Protein AF-A0A9X3DJN4-F1 (afdb_monomer_lite)

Sequence (149 aa):
MSNEKPLQRQLASQGWKQFLAAKTRMLAAYDLAKDMENNKLVKVRHGLVAEAEFRKWLSEFLPKRYAVTAGYIISPGISSKDHMVHYDVIVYDQLESPVLWVEGNPDSSNQGQSLAIPVEYVHAVFEVKSAFNRRSGKNAVNQLSKLKP

pLDDT: mean 83.52, std 14.84, range [42.25, 98.25]

Radius of gyration: 19.39 Å; chains: 1; bounding box: 44×50×64 Å

Structure (mmCIF, N/CA/C/O backbone):
data_AF-A0A9X3DJN4-F1
#
_entry.id   AF-A0A9X3DJN4-F1
#
loop_
_atom_site.group_PDB
_atom_site.id
_atom_site.type_symbol
_atom_site.label_atom_id
_atom_site.label_alt_id
_atom_site.label_comp_id
_atom_site.label_asym_id
_atom_site.label_entity_id
_atom_site.label_seq_id
_atom_site.pdbx_PDB_ins_code
_atom_site.Cartn_x
_atom_site.Cartn_y
_atom_site.Cartn_z
_atom_site.occupancy
_atom_site.B_iso_or_equiv
_atom_site.auth_seq_id
_atom_site.auth_comp_id
_atom_site.auth_asym_id
_atom_site.auth_atom_id
_atom_site.pdbx_PDB_model_num
ATOM 1 N N . MET A 1 1 ? -17.333 -34.066 -39.202 1.00 44.53 1 MET A N 1
ATOM 2 C CA . MET A 1 1 ? -16.061 -33.476 -38.734 1.00 44.53 1 MET A CA 1
ATOM 3 C C . MET A 1 1 ? -16.265 -31.973 -38.639 1.00 44.53 1 MET A C 1
ATOM 5 O O . MET A 1 1 ? -16.406 -31.324 -39.667 1.00 44.53 1 MET A O 1
ATOM 9 N N . SER A 1 2 ? -16.444 -31.456 -37.424 1.00 48.62 2 SER A N 1
ATOM 10 C CA . SER A 1 2 ? -16.661 -30.033 -37.150 1.00 48.62 2 SER A CA 1
ATOM 11 C C . SER A 1 2 ? -15.357 -29.263 -37.348 1.00 48.62 2 SER A C 1
ATOM 13 O O . SER A 1 2 ? -14.329 -29.585 -36.761 1.00 48.62 2 SER A O 1
ATOM 15 N N . ASN A 1 3 ? -15.406 -28.264 -38.224 1.00 56.88 3 ASN A N 1
ATOM 16 C CA . ASN A 1 3 ? -14.285 -27.402 -38.565 1.00 56.88 3 ASN A CA 1
ATOM 17 C C . ASN A 1 3 ? -14.225 -26.258 -37.538 1.00 56.88 3 ASN A C 1
ATOM 19 O O . ASN A 1 3 ? -14.777 -25.181 -37.769 1.00 56.88 3 ASN A O 1
ATOM 23 N N . GLU A 1 4 ? -13.647 -26.511 -36.361 1.00 57.94 4 GLU A N 1
ATOM 24 C CA . GLU A 1 4 ? -13.434 -25.456 -35.367 1.00 57.94 4 GLU A CA 1
ATOM 25 C C . GLU A 1 4 ? -12.314 -24.525 -35.837 1.00 57.94 4 GLU A C 1
ATOM 27 O O . GLU A 1 4 ? -11.144 -24.900 -35.921 1.00 57.94 4 GLU A O 1
ATOM 32 N N . LYS A 1 5 ? -12.683 -23.285 -36.175 1.00 59.91 5 LYS A N 1
ATOM 33 C CA . LYS A 1 5 ? -11.713 -22.223 -36.447 1.00 59.91 5 LYS A CA 1
ATOM 34 C C . LYS A 1 5 ? -10.922 -21.941 -35.162 1.00 59.91 5 LYS A C 1
ATOM 36 O O . LYS A 1 5 ? -11.546 -21.757 -34.116 1.00 59.91 5 LYS A O 1
ATOM 41 N N . PRO A 1 6 ? -9.582 -21.842 -35.217 1.00 61.34 6 PRO A N 1
ATOM 42 C CA . PRO A 1 6 ? -8.795 -21.481 -34.047 1.00 61.34 6 PRO A CA 1
ATOM 43 C C . PRO A 1 6 ? -9.238 -20.106 -33.538 1.00 61.34 6 PRO A C 1
ATOM 45 O O . PRO A 1 6 ? -9.383 -19.170 -34.329 1.00 61.34 6 PRO A O 1
ATOM 48 N N . LEU A 1 7 ? -9.459 -19.997 -32.223 1.00 60.09 7 LEU A N 1
ATOM 49 C CA . LEU A 1 7 ? -9.762 -18.748 -31.521 1.00 60.09 7 LEU A CA 1
ATOM 50 C C . LEU A 1 7 ? -8.812 -17.643 -32.003 1.00 60.09 7 LEU A C 1
ATOM 52 O O . LEU A 1 7 ? -7.614 -17.660 -31.709 1.00 60.09 7 LEU A O 1
ATOM 56 N N . GLN A 1 8 ? -9.344 -16.683 -32.765 1.00 60.75 8 GLN A N 1
ATOM 57 C CA . GLN A 1 8 ? -8.614 -15.477 -33.133 1.00 60.75 8 GLN A CA 1
ATOM 58 C C . GLN A 1 8 ? -8.234 -14.768 -31.835 1.00 60.75 8 GLN A C 1
ATOM 60 O O . GLN A 1 8 ? -9.104 -14.286 -31.112 1.00 60.75 8 GLN A O 1
ATOM 65 N N . ARG A 1 9 ? -6.932 -14.732 -31.519 1.00 61.47 9 ARG A N 1
ATOM 66 C CA . ARG A 1 9 ? -6.406 -13.946 -30.399 1.00 61.47 9 ARG A CA 1
ATOM 67 C C . ARG A 1 9 ? -6.815 -12.497 -30.633 1.00 61.47 9 ARG A C 1
ATOM 69 O O . ARG A 1 9 ? -6.228 -11.826 -31.480 1.00 61.47 9 ARG A O 1
ATOM 76 N N . GLN A 1 10 ? -7.839 -12.043 -29.916 1.00 65.38 10 GLN A N 1
ATOM 77 C CA . GLN A 1 10 ? -8.237 -10.645 -29.909 1.00 65.38 10 GLN A CA 1
ATOM 78 C C . GLN A 1 10 ? -6.999 -9.803 -29.602 1.00 65.38 10 GLN A C 1
ATOM 80 O O . GLN A 1 10 ? -6.321 -10.009 -28.592 1.00 65.38 10 GLN A O 1
ATOM 85 N N . LEU A 1 11 ? -6.673 -8.901 -30.529 1.00 63.28 11 LEU A N 1
ATOM 86 C CA . LEU A 1 11 ? -5.621 -7.912 -30.347 1.00 63.28 11 LEU A CA 1
ATOM 87 C C . LEU A 1 11 ? -5.899 -7.144 -29.056 1.00 63.28 11 LEU A C 1
ATOM 89 O O . LEU A 1 11 ? -7.050 -6.833 -28.749 1.00 63.28 11 LEU A O 1
ATOM 93 N N . ALA A 1 12 ? -4.832 -6.884 -28.302 1.00 68.50 12 ALA A N 1
ATOM 94 C CA . ALA A 1 12 ? -4.917 -6.210 -27.020 1.00 68.50 12 ALA A CA 1
ATOM 95 C C . ALA A 1 12 ? -5.781 -4.944 -27.118 1.00 68.50 12 ALA A C 1
ATOM 97 O O . ALA A 1 12 ? -5.651 -4.172 -28.072 1.00 68.50 12 ALA A O 1
ATOM 98 N N . SER A 1 13 ? -6.663 -4.759 -26.136 1.00 79.56 13 SER A N 1
ATOM 99 C CA . SER A 1 13 ? -7.621 -3.657 -26.091 1.00 79.56 13 SER A CA 1
ATOM 100 C C . SER A 1 13 ? -6.941 -2.292 -26.243 1.00 79.56 13 SER A C 1
ATOM 102 O O . SER A 1 13 ? -5.758 -2.112 -25.926 1.00 79.56 13 SER A O 1
ATOM 104 N N . GLN A 1 14 ? -7.701 -1.297 -26.704 1.00 85.38 14 GLN A N 1
ATOM 105 C CA . GLN A 1 14 ? -7.236 0.088 -26.744 1.00 85.38 14 GLN A CA 1
ATOM 106 C C . GLN A 1 14 ? -6.667 0.497 -25.372 1.00 85.38 14 GLN A C 1
ATOM 108 O O . GLN A 1 14 ? -7.248 0.188 -24.335 1.00 85.38 14 GLN A O 1
ATOM 113 N N . GLY A 1 15 ? -5.501 1.149 -25.362 1.00 83.88 15 GLY A N 1
ATOM 114 C CA . GLY A 1 15 ? -4.823 1.566 -24.128 1.00 83.88 15 GLY A CA 1
ATOM 115 C C . GLY A 1 15 ? -3.866 0.535 -23.514 1.00 83.88 15 GLY A C 1
ATOM 116 O O . GLY A 1 15 ? -3.088 0.891 -22.630 1.00 83.88 15 GLY A O 1
ATOM 117 N N . TRP A 1 16 ? -3.842 -0.719 -23.989 1.00 86.25 16 TRP A N 1
ATOM 118 C CA . TRP A 1 16 ? -2.995 -1.765 -23.395 1.00 86.25 16 TRP A CA 1
ATOM 119 C C . TRP A 1 16 ? -1.498 -1.435 -23.432 1.00 86.25 16 TRP A C 1
ATOM 121 O O . TRP A 1 16 ? -0.780 -1.646 -22.456 1.00 86.25 16 TRP A O 1
ATOM 131 N N . LYS A 1 17 ? -1.012 -0.853 -24.536 1.00 88.69 17 LYS A N 1
ATOM 132 C CA . LYS A 1 17 ? 0.395 -0.434 -24.656 1.00 88.69 17 LYS A CA 1
ATOM 133 C C . LYS A 1 17 ? 0.746 0.674 -23.660 1.00 88.69 17 LYS A C 1
ATOM 135 O O . LYS A 1 17 ? 1.829 0.649 -23.086 1.00 88.69 17 LYS A O 1
ATOM 140 N N . GLN A 1 18 ? -0.163 1.621 -23.437 1.00 89.56 18 GLN A N 1
ATOM 141 C CA . GLN A 1 18 ? 0.007 2.718 -22.484 1.00 89.56 18 GLN A CA 1
ATOM 142 C C . GLN A 1 18 ? 0.033 2.197 -21.044 1.00 89.56 18 GLN A C 1
ATOM 144 O O . GLN A 1 18 ? 0.891 2.610 -20.264 1.00 89.56 18 GLN A O 1
ATOM 149 N N . PHE A 1 19 ? -0.843 1.243 -20.718 1.00 86.75 19 PHE A N 1
ATOM 150 C CA . PHE A 1 19 ? -0.835 0.557 -19.427 1.00 86.75 19 PHE A CA 1
ATOM 151 C C . PHE A 1 19 ? 0.488 -0.188 -19.189 1.00 86.75 19 PHE A C 1
ATOM 153 O O . PHE A 1 19 ? 1.139 0.005 -18.160 1.00 86.75 19 PHE A O 1
ATOM 160 N N . LEU A 1 20 ? 0.947 -0.973 -20.173 1.00 88.44 20 LEU A N 1
ATOM 161 C CA . LEU A 1 20 ? 2.242 -1.654 -20.095 1.00 88.44 20 LEU A CA 1
ATOM 162 C C . LEU A 1 20 ? 3.404 -0.665 -19.944 1.00 88.44 20 LEU A C 1
ATOM 164 O O . LEU A 1 20 ? 4.300 -0.912 -19.143 1.00 88.44 20 LEU A O 1
ATOM 168 N N . ALA A 1 21 ? 3.372 0.471 -20.645 1.00 89.62 21 ALA A N 1
ATOM 169 C CA . ALA A 1 21 ? 4.398 1.502 -20.518 1.00 89.62 21 ALA A CA 1
ATOM 170 C C . ALA A 1 21 ? 4.454 2.100 -19.102 1.00 89.62 21 ALA A C 1
ATOM 172 O O . ALA A 1 21 ? 5.544 2.364 -18.600 1.00 89.62 21 ALA A O 1
ATOM 173 N N . ALA A 1 22 ? 3.311 2.283 -18.434 1.00 88.50 22 ALA A N 1
ATOM 174 C CA . ALA A 1 22 ? 3.284 2.746 -17.048 1.00 88.50 22 ALA A CA 1
ATOM 175 C C . ALA A 1 22 ? 3.899 1.724 -16.082 1.00 88.50 22 ALA A C 1
ATOM 177 O O . ALA A 1 22 ? 4.726 2.092 -15.250 1.00 88.50 22 ALA A O 1
ATOM 178 N N . LYS A 1 23 ? 3.584 0.432 -16.254 1.00 88.50 23 LYS A N 1
ATOM 179 C CA . LYS A 1 23 ? 4.254 -0.650 -15.516 1.00 88.50 23 LYS A CA 1
ATOM 180 C C . LYS A 1 23 ? 5.769 -0.632 -15.752 1.00 88.50 23 LYS A C 1
ATOM 182 O O . LYS A 1 23 ? 6.539 -0.731 -14.801 1.00 88.50 23 LYS A O 1
ATOM 187 N N . THR A 1 24 ? 6.207 -0.508 -17.005 1.00 91.50 24 THR A N 1
ATOM 188 C CA . THR A 1 24 ? 7.636 -0.452 -17.348 1.00 91.50 24 THR A CA 1
ATOM 189 C C . THR A 1 24 ? 8.329 0.739 -16.688 1.00 91.50 24 THR A C 1
ATOM 191 O O . THR A 1 24 ? 9.440 0.577 -16.197 1.00 91.50 24 THR A O 1
ATOM 194 N N . ARG A 1 25 ? 7.680 1.910 -16.614 1.00 89.88 25 ARG A N 1
ATOM 195 C CA . ARG A 1 25 ? 8.229 3.084 -15.915 1.00 89.88 25 ARG A CA 1
ATOM 196 C C . ARG A 1 25 ? 8.440 2.833 -14.423 1.00 89.88 25 ARG A C 1
ATOM 198 O O . ARG A 1 25 ? 9.507 3.164 -13.924 1.00 89.88 25 ARG A O 1
ATOM 205 N N . MET A 1 26 ? 7.471 2.223 -13.739 1.00 88.88 26 MET A N 1
ATOM 206 C CA . MET A 1 26 ? 7.605 1.858 -12.322 1.00 88.88 26 MET A CA 1
ATOM 207 C C . MET A 1 26 ? 8.790 0.904 -12.097 1.00 88.88 26 MET A C 1
ATOM 209 O O . MET A 1 26 ? 9.599 1.123 -11.200 1.00 88.88 26 MET A O 1
ATOM 213 N N . LEU A 1 27 ? 8.932 -0.130 -12.938 1.00 87.19 27 LEU A N 1
ATOM 214 C CA . LEU A 1 27 ? 10.056 -1.071 -12.842 1.00 87.19 27 LEU A CA 1
ATOM 215 C C . LEU A 1 27 ? 11.404 -0.382 -13.096 1.00 87.19 27 LEU A C 1
ATOM 217 O O . LEU A 1 27 ? 12.345 -0.591 -12.340 1.00 87.19 27 LEU A O 1
ATOM 221 N N . ALA A 1 28 ? 11.477 0.494 -14.100 1.00 87.25 28 ALA A N 1
ATOM 222 C CA . ALA A 1 28 ? 12.689 1.255 -14.390 1.00 87.25 28 ALA A CA 1
ATOM 223 C C . ALA A 1 28 ? 13.067 2.220 -13.251 1.00 87.25 28 ALA A C 1
ATOM 225 O O . ALA A 1 28 ? 14.249 2.378 -12.957 1.00 87.25 28 ALA A O 1
ATOM 226 N N . ALA A 1 29 ? 12.085 2.848 -12.592 1.00 83.25 29 ALA A N 1
ATOM 227 C CA . ALA A 1 29 ? 12.324 3.703 -11.429 1.00 83.25 29 ALA A CA 1
ATOM 228 C C . ALA A 1 29 ? 12.903 2.905 -10.251 1.00 83.25 29 ALA A C 1
ATOM 230 O O . ALA A 1 29 ? 13.855 3.351 -9.609 1.00 83.25 29 ALA A O 1
ATOM 231 N N . TYR A 1 30 ? 12.380 1.698 -10.017 1.00 81.88 30 TYR A N 1
ATOM 232 C CA . TYR A 1 30 ? 12.926 0.776 -9.025 1.00 81.88 30 TYR A CA 1
ATOM 233 C C . TYR A 1 30 ? 14.367 0.352 -9.349 1.00 81.88 30 TYR A C 1
ATOM 235 O O . TYR A 1 30 ? 15.237 0.429 -8.479 1.00 81.88 30 TYR A O 1
ATOM 243 N N . ASP A 1 31 ? 14.636 -0.058 -10.591 1.00 83.12 31 ASP A N 1
ATOM 244 C CA . ASP A 1 31 ? 15.973 -0.488 -11.015 1.00 83.12 31 ASP A CA 1
ATOM 245 C C . ASP A 1 31 ? 16.994 0.655 -10.892 1.00 83.12 31 ASP A C 1
ATOM 247 O O . ASP A 1 31 ? 18.072 0.473 -10.326 1.00 83.12 31 ASP A O 1
ATOM 251 N N . LEU A 1 32 ? 16.622 1.867 -11.314 1.00 81.50 32 LEU A N 1
ATOM 252 C CA . LEU A 1 32 ? 17.461 3.058 -11.177 1.00 81.50 32 LEU A CA 1
ATOM 253 C C . LEU A 1 32 ? 17.758 3.389 -9.708 1.00 81.50 32 LEU A C 1
ATOM 255 O O . LEU A 1 32 ? 18.898 3.702 -9.362 1.00 81.50 32 LEU A O 1
ATOM 259 N N . ALA A 1 33 ? 16.760 3.297 -8.827 1.00 74.44 33 ALA A N 1
ATOM 260 C CA . ALA A 1 33 ? 16.962 3.516 -7.399 1.00 74.44 33 ALA A CA 1
ATOM 261 C C . ALA A 1 33 ? 17.913 2.481 -6.785 1.00 74.44 33 ALA A C 1
ATOM 263 O O . ALA A 1 33 ? 18.803 2.834 -6.009 1.00 74.44 33 ALA A O 1
ATOM 264 N N . LYS A 1 34 ? 17.764 1.212 -7.174 1.00 74.25 34 LYS A N 1
ATOM 265 C CA . LYS A 1 34 ? 18.647 0.122 -6.756 1.00 74.25 34 LYS A CA 1
ATOM 266 C C . LYS A 1 34 ? 20.092 0.362 -7.202 1.00 74.25 34 LYS A C 1
ATOM 268 O O . LYS A 1 34 ? 21.010 0.199 -6.400 1.00 74.25 34 LYS A O 1
ATOM 273 N N . ASP A 1 35 ? 20.304 0.802 -8.438 1.00 76.69 35 ASP A N 1
ATOM 274 C CA . ASP A 1 35 ? 21.642 1.107 -8.952 1.00 76.69 35 ASP A CA 1
ATOM 275 C C . ASP A 1 35 ? 22.280 2.306 -8.239 1.00 76.69 35 ASP A C 1
ATOM 277 O O . ASP A 1 35 ? 23.454 2.258 -7.864 1.00 76.69 35 ASP A O 1
ATOM 281 N N . MET A 1 36 ? 21.502 3.357 -7.961 1.00 68.75 36 MET A N 1
ATOM 282 C CA . MET A 1 36 ? 21.968 4.517 -7.193 1.00 68.75 36 MET A CA 1
ATOM 283 C C . MET A 1 36 ? 22.319 4.181 -5.734 1.00 68.75 36 MET A C 1
ATOM 285 O O . MET A 1 36 ? 23.148 4.859 -5.122 1.00 68.75 36 MET A O 1
ATOM 289 N N . GLU A 1 37 ? 21.699 3.154 -5.155 1.00 64.00 37 GLU A N 1
ATOM 290 C CA . GLU A 1 37 ? 21.959 2.715 -3.783 1.00 64.00 37 GLU A CA 1
ATOM 291 C C . GLU A 1 37 ? 23.103 1.716 -3.642 1.00 64.00 37 GLU A C 1
ATOM 293 O O . GLU A 1 37 ? 23.745 1.695 -2.590 1.00 64.00 37 GLU A O 1
ATOM 298 N N . ASN A 1 38 ? 23.429 0.950 -4.686 1.00 60.81 38 ASN A N 1
ATOM 299 C CA . ASN A 1 38 ? 24.608 0.078 -4.688 1.00 60.81 38 ASN A CA 1
ATOM 300 C C . ASN A 1 38 ? 25.918 0.849 -4.419 1.00 60.81 38 ASN A C 1
ATOM 302 O O . ASN A 1 38 ? 26.879 0.261 -3.926 1.00 60.81 38 ASN A O 1
ATOM 306 N N . ASN A 1 39 ? 25.926 2.165 -4.659 1.00 56.38 39 ASN A N 1
ATOM 307 C CA . ASN A 1 39 ? 27.036 3.075 -4.365 1.00 56.38 39 ASN A CA 1
ATOM 308 C C . ASN A 1 39 ? 26.998 3.704 -2.952 1.00 56.38 39 ASN A C 1
ATOM 310 O O . ASN A 1 39 ? 27.817 4.574 -2.654 1.00 56.38 39 ASN A O 1
ATOM 314 N N . LYS A 1 40 ? 26.070 3.310 -2.065 1.00 52.16 40 LYS A N 1
ATOM 315 C CA . LYS A 1 40 ? 25.937 3.850 -0.696 1.00 52.16 40 LYS A CA 1
ATOM 316 C C . LYS A 1 40 ? 26.249 2.789 0.369 1.00 52.16 40 LYS A C 1
ATOM 318 O O . LYS A 1 40 ? 25.845 1.637 0.261 1.00 52.16 40 LYS A O 1
ATOM 323 N N . LEU A 1 41 ? 26.928 3.203 1.446 1.00 42.25 41 LEU A N 1
ATOM 324 C CA . LEU A 1 41 ? 27.392 2.333 2.546 1.00 42.25 41 LEU A CA 1
ATOM 325 C C . LEU A 1 41 ? 26.259 1.640 3.335 1.00 42.25 41 LEU A C 1
ATOM 327 O O . LEU A 1 41 ? 26.494 0.606 3.955 1.00 42.25 41 LEU A O 1
ATOM 331 N N . VAL A 1 42 ? 25.031 2.174 3.311 1.00 49.19 42 VAL A N 1
ATOM 332 C CA . VAL A 1 42 ? 23.879 1.651 4.067 1.00 49.19 42 VAL A CA 1
ATOM 333 C C . VAL A 1 42 ? 22.737 1.303 3.109 1.00 49.19 42 VAL A C 1
ATOM 335 O O . VAL A 1 42 ? 22.107 2.184 2.530 1.00 49.19 42 VAL A O 1
ATOM 338 N N . LYS A 1 43 ? 22.443 0.004 2.968 1.00 51.66 43 LYS A N 1
ATOM 339 C CA . LYS A 1 43 ? 21.487 -0.564 1.991 1.00 51.66 43 LYS A CA 1
ATOM 340 C C . LYS A 1 43 ? 20.011 -0.544 2.433 1.00 51.66 43 LYS A C 1
ATOM 342 O O . LYS A 1 43 ? 19.193 -1.235 1.835 1.00 51.66 43 LYS A O 1
ATOM 347 N N . VAL A 1 44 ? 19.656 0.208 3.475 1.00 50.44 44 VAL A N 1
ATOM 348 C CA . VAL A 1 44 ? 18.312 0.188 4.099 1.00 50.44 44 VAL A CA 1
ATOM 349 C C . VAL A 1 44 ? 17.221 0.784 3.191 1.00 50.44 44 VAL A C 1
ATOM 351 O O . VAL A 1 44 ? 16.049 0.458 3.342 1.00 50.44 44 VAL A O 1
ATOM 354 N N . ARG A 1 45 ? 17.583 1.617 2.210 1.00 55.22 45 ARG A N 1
ATOM 355 C CA . ARG A 1 45 ? 16.621 2.373 1.394 1.00 55.22 45 ARG A CA 1
ATOM 356 C C . ARG A 1 45 ? 15.957 1.572 0.251 1.00 55.22 45 ARG A C 1
ATOM 358 O O . ARG A 1 45 ? 14.859 1.943 -0.153 1.00 55.22 45 ARG A O 1
ATOM 365 N N . HIS A 1 46 ? 16.513 0.431 -0.173 1.00 55.31 46 HIS A N 1
ATOM 366 C CA . HIS A 1 46 ? 15.982 -0.362 -1.296 1.00 55.31 46 HIS A CA 1
ATOM 367 C C . HIS A 1 46 ? 14.519 -0.806 -1.123 1.00 55.31 46 HIS A C 1
ATOM 369 O O . HIS A 1 46 ? 13.782 -0.860 -2.107 1.00 55.31 46 HIS A O 1
ATOM 375 N N . GLY A 1 47 ? 14.110 -1.165 0.102 1.00 63.75 47 GLY A N 1
ATOM 376 C CA . GLY A 1 47 ? 12.716 -1.522 0.410 1.00 63.75 47 GLY A CA 1
ATOM 377 C C . GLY A 1 47 ? 11.806 -0.302 0.308 1.00 63.75 47 GLY A C 1
ATOM 378 O O . GLY A 1 47 ? 10.889 -0.281 -0.508 1.00 63.75 47 GLY A O 1
ATOM 379 N N . LEU A 1 48 ? 12.186 0.771 1.007 1.00 73.31 48 LEU A N 1
ATOM 380 C CA . LEU A 1 48 ? 11.447 2.033 1.064 1.00 73.31 48 LEU A CA 1
ATOM 381 C C . LEU A 1 48 ? 11.174 2.636 -0.320 1.00 73.31 48 LEU A C 1
ATOM 383 O O . LEU A 1 48 ? 10.091 3.171 -0.557 1.00 73.31 48 LEU A O 1
ATOM 387 N N . VAL A 1 49 ? 12.135 2.552 -1.249 1.00 77.50 49 VAL A N 1
ATOM 388 C CA . VAL A 1 49 ? 11.935 3.073 -2.609 1.00 77.50 49 VAL A CA 1
ATOM 389 C C . VAL A 1 49 ? 11.002 2.181 -3.428 1.00 77.50 49 VAL A C 1
ATOM 391 O O . VAL A 1 49 ? 10.120 2.702 -4.107 1.00 77.50 49 VAL A O 1
ATOM 394 N N . ALA A 1 50 ? 11.136 0.853 -3.342 1.00 81.69 50 ALA A N 1
ATOM 395 C CA . ALA A 1 50 ? 10.224 -0.072 -4.021 1.00 81.69 50 ALA A CA 1
ATOM 396 C C . ALA A 1 50 ? 8.774 0.133 -3.565 1.00 81.69 50 ALA A C 1
ATOM 398 O O . ALA A 1 50 ? 7.855 0.190 -4.381 1.00 81.69 50 ALA A O 1
ATOM 399 N N . GLU A 1 51 ? 8.590 0.274 -2.255 1.00 87.25 51 GLU A N 1
ATOM 400 C CA . GLU A 1 51 ? 7.304 0.532 -1.617 1.00 87.25 51 GLU A CA 1
ATOM 401 C C . GLU A 1 51 ? 6.723 1.876 -2.071 1.00 87.25 51 GLU A C 1
ATOM 403 O O . GLU A 1 51 ? 5.548 1.953 -2.424 1.00 87.25 51 GLU A O 1
ATOM 408 N N . ALA A 1 52 ? 7.529 2.943 -2.104 1.00 87.56 52 ALA A N 1
ATOM 409 C CA . ALA A 1 52 ? 7.087 4.265 -2.549 1.00 87.56 52 ALA A CA 1
ATOM 410 C C . ALA A 1 52 ? 6.703 4.298 -4.040 1.00 87.56 52 ALA A C 1
ATOM 412 O O . ALA A 1 52 ? 5.645 4.823 -4.384 1.00 87.56 52 ALA A O 1
ATOM 413 N N . GLU A 1 53 ? 7.512 3.709 -4.926 1.00 87.94 53 GLU A N 1
ATOM 414 C CA . GLU A 1 53 ? 7.200 3.656 -6.362 1.00 87.94 53 GLU A CA 1
ATOM 415 C C . GLU A 1 53 ? 5.955 2.806 -6.639 1.00 87.94 53 GLU A C 1
ATOM 417 O O . GLU A 1 53 ? 5.125 3.171 -7.474 1.00 87.94 53 GLU A O 1
ATOM 422 N N . PHE A 1 54 ? 5.766 1.708 -5.900 1.00 90.62 54 PHE A N 1
ATOM 423 C CA . PHE A 1 54 ? 4.567 0.885 -6.024 1.00 90.62 54 PHE A CA 1
ATOM 424 C C . PHE A 1 54 ? 3.307 1.611 -5.528 1.00 90.62 54 PHE A C 1
ATOM 426 O O . PHE A 1 54 ? 2.277 1.578 -6.206 1.00 90.62 54 PHE A O 1
ATOM 433 N N . ARG A 1 55 ? 3.383 2.337 -4.402 1.00 92.69 55 ARG A N 1
ATOM 434 C CA . ARG A 1 55 ? 2.274 3.175 -3.907 1.00 92.69 55 ARG A CA 1
ATOM 435 C C . ARG A 1 55 ? 1.913 4.294 -4.875 1.00 92.69 55 ARG A C 1
ATOM 437 O O . ARG A 1 55 ? 0.729 4.514 -5.146 1.00 92.69 55 ARG A O 1
ATOM 444 N N . LYS A 1 56 ? 2.922 4.961 -5.440 1.00 91.44 56 LYS A N 1
ATOM 445 C CA . LYS A 1 56 ? 2.736 5.989 -6.467 1.00 91.44 56 LYS A CA 1
ATOM 446 C C . LYS A 1 56 ? 2.047 5.411 -7.698 1.00 91.44 56 LYS A C 1
ATOM 448 O O . LYS A 1 56 ? 1.041 5.962 -8.132 1.00 91.44 56 LYS A O 1
ATOM 453 N N . TRP A 1 57 ? 2.540 4.283 -8.213 1.00 92.00 57 TRP A N 1
ATOM 454 C CA . TRP A 1 57 ? 1.932 3.611 -9.357 1.00 92.00 57 TRP A CA 1
ATOM 455 C C . TRP A 1 57 ? 0.467 3.261 -9.078 1.00 92.00 57 TRP A C 1
ATOM 457 O O . TRP A 1 57 ? -0.394 3.630 -9.866 1.00 92.00 57 TRP A O 1
ATOM 467 N N . LEU A 1 58 ? 0.140 2.653 -7.931 1.00 93.25 58 LEU A N 1
ATOM 468 C CA . LEU A 1 58 ? -1.257 2.371 -7.570 1.00 93.25 58 LEU A CA 1
ATOM 469 C C . LEU A 1 58 ? -2.124 3.641 -7.519 1.00 93.25 58 LEU A C 1
ATOM 471 O O . LEU A 1 58 ? -3.227 3.649 -8.063 1.00 93.25 58 LEU A O 1
ATOM 475 N N . SER A 1 59 ? -1.615 4.723 -6.926 1.00 93.00 59 SER A N 1
ATOM 476 C CA . SER A 1 59 ? -2.334 6.002 -6.811 1.00 93.00 59 SER A CA 1
ATOM 477 C C . SER A 1 59 ? -2.664 6.643 -8.166 1.00 93.00 59 SER A C 1
ATOM 479 O O . SER A 1 59 ? -3.637 7.382 -8.269 1.00 93.00 59 SER A O 1
ATOM 481 N N . GLU A 1 60 ? -1.877 6.374 -9.212 1.00 92.12 60 GLU A N 1
ATOM 482 C CA . GLU A 1 60 ? -2.126 6.889 -10.568 1.00 92.12 60 GLU A CA 1
ATOM 483 C C . GLU A 1 60 ? -3.289 6.171 -11.278 1.00 92.12 60 GLU A C 1
ATOM 485 O O . GLU A 1 60 ? -3.877 6.729 -12.206 1.00 92.12 60 GLU A O 1
ATOM 490 N N . PHE A 1 61 ? -3.629 4.945 -10.858 1.00 90.94 61 PHE A N 1
ATOM 491 C CA . PHE A 1 61 ? -4.638 4.105 -11.519 1.00 90.94 61 PHE A CA 1
ATOM 492 C C . PHE A 1 61 ? -5.917 3.901 -10.709 1.00 90.94 61 PHE A C 1
ATOM 494 O O . PHE A 1 61 ? -6.962 3.607 -11.296 1.00 90.94 61 PHE A O 1
ATOM 501 N N . LEU A 1 62 ? -5.858 4.017 -9.382 1.00 95.12 62 LEU A N 1
ATOM 502 C CA . LEU A 1 62 ? -7.036 3.824 -8.547 1.00 95.12 62 LEU A CA 1
ATOM 503 C C . LEU A 1 62 ? -8.016 5.006 -8.674 1.00 95.12 62 LEU A C 1
ATOM 505 O O . LEU A 1 62 ? -7.600 6.159 -8.810 1.00 95.12 62 LEU A O 1
ATOM 509 N N . PRO A 1 63 ? -9.337 4.749 -8.616 1.00 97.25 63 PRO A N 1
ATOM 510 C CA . PRO A 1 63 ? -10.331 5.809 -8.493 1.00 97.25 63 PRO A CA 1
ATOM 511 C C . PRO A 1 63 ? -10.015 6.748 -7.325 1.00 97.25 63 PRO A C 1
ATOM 513 O O . PRO A 1 63 ? -9.633 6.280 -6.260 1.00 97.25 63 PRO A O 1
ATOM 516 N N . LYS A 1 64 ? -10.281 8.051 -7.481 1.00 95.38 64 LYS A N 1
ATOM 517 C CA . LYS A 1 64 ? -9.958 9.091 -6.478 1.00 95.38 64 LYS A CA 1
ATOM 518 C C . LYS A 1 64 ? -10.570 8.885 -5.088 1.00 95.38 64 LYS A C 1
ATOM 520 O O . LYS A 1 64 ? -10.131 9.529 -4.147 1.00 95.38 64 LYS A O 1
ATOM 525 N N . ARG A 1 65 ? -11.591 8.030 -4.958 1.00 97.62 65 ARG A N 1
ATOM 526 C CA . ARG A 1 65 ? -12.130 7.644 -3.645 1.00 97.62 65 ARG A CA 1
ATOM 527 C C . ARG A 1 65 ? -11.150 6.801 -2.828 1.00 97.62 65 ARG A C 1
ATOM 529 O O . ARG A 1 65 ? -11.314 6.697 -1.625 1.00 97.62 65 ARG A O 1
ATOM 536 N N . TYR A 1 66 ? -10.170 6.178 -3.478 1.00 98.19 66 TYR A N 1
ATOM 537 C CA . TYR A 1 66 ? -9.165 5.355 -2.831 1.00 98.19 66 TYR A CA 1
ATOM 538 C C . TYR A 1 66 ? -7.844 6.106 -2.765 1.00 98.19 66 TYR A C 1
ATOM 540 O O . TYR A 1 66 ? -7.319 6.543 -3.790 1.00 98.19 66 TYR A O 1
ATOM 548 N N . ALA A 1 67 ? -7.287 6.198 -1.565 1.00 96.38 67 ALA A N 1
ATOM 549 C CA . ALA A 1 67 ? -5.920 6.645 -1.357 1.00 96.38 67 ALA A CA 1
ATOM 550 C C . ALA A 1 67 ? -5.012 5.456 -1.054 1.00 96.38 67 ALA A C 1
ATOM 552 O O . ALA A 1 67 ? -5.459 4.407 -0.584 1.00 96.38 67 ALA A O 1
ATOM 553 N N . VAL A 1 68 ? -3.723 5.641 -1.332 1.00 96.50 68 VAL A N 1
ATOM 554 C CA . VAL A 1 68 ? -2.679 4.651 -1.079 1.00 96.50 68 VAL A CA 1
ATOM 555 C C . VAL A 1 68 ? -1.624 5.275 -0.183 1.00 96.50 68 VAL A C 1
ATOM 557 O O . VAL A 1 68 ? -1.098 6.344 -0.487 1.00 96.50 68 VAL A O 1
ATOM 560 N N . THR A 1 69 ? -1.303 4.605 0.915 1.00 94.94 69 THR A N 1
ATOM 561 C CA . THR A 1 69 ? -0.306 5.073 1.880 1.00 94.94 69 THR A CA 1
ATOM 562 C C . THR A 1 69 ? 0.481 3.906 2.469 1.00 94.94 69 THR A C 1
ATOM 564 O O . THR A 1 69 ? 0.133 2.757 2.234 1.00 94.94 69 THR A O 1
ATOM 567 N N . ALA A 1 70 ? 1.555 4.185 3.203 1.00 94.38 70 ALA A N 1
ATOM 568 C CA . ALA A 1 70 ? 2.126 3.222 4.146 1.00 94.38 70 ALA A CA 1
ATOM 569 C C . ALA A 1 70 ? 1.667 3.592 5.560 1.00 94.38 70 ALA A C 1
ATOM 571 O O . ALA A 1 70 ? 1.141 4.685 5.777 1.00 94.38 70 ALA A O 1
ATOM 572 N N . GLY A 1 71 ? 1.900 2.720 6.534 1.00 94.31 71 GLY A N 1
ATOM 573 C CA . GLY A 1 71 ? 1.706 3.059 7.940 1.00 94.31 71 GLY A CA 1
ATOM 574 C C . GLY A 1 71 ? 0.938 2.002 8.698 1.00 94.31 71 GLY A C 1
ATOM 575 O O . GLY A 1 71 ? 1.250 0.822 8.602 1.00 94.31 71 GLY A O 1
ATOM 576 N N . TYR A 1 72 ? -0.031 2.423 9.495 1.00 95.00 72 TYR A N 1
ATOM 577 C CA . TYR A 1 72 ? -0.624 1.595 10.534 1.00 95.00 72 TYR A CA 1
ATOM 578 C C . TYR A 1 72 ? -2.121 1.432 10.320 1.00 95.00 72 TYR A C 1
ATOM 580 O O . TYR A 1 72 ? -2.811 2.360 9.899 1.00 95.00 72 TYR A O 1
ATOM 588 N N . ILE A 1 73 ? -2.621 0.251 10.667 1.00 95.69 73 ILE A N 1
ATOM 589 C CA . ILE A 1 73 ? -4.053 -0.043 10.672 1.00 95.69 73 ILE A CA 1
ATOM 590 C C . ILE A 1 73 ? -4.495 -0.188 12.117 1.00 95.69 73 ILE A C 1
ATOM 592 O O . ILE A 1 73 ? -3.910 -0.975 12.866 1.00 95.69 73 ILE A O 1
ATOM 596 N N . ILE A 1 74 ? -5.493 0.600 12.506 1.00 94.81 74 ILE A N 1
ATOM 597 C CA . ILE A 1 74 ? -5.972 0.679 13.882 1.00 94.81 74 ILE A CA 1
ATOM 598 C C . ILE A 1 74 ? -7.303 -0.042 13.978 1.00 94.81 74 ILE A C 1
ATOM 600 O O . ILE A 1 74 ? -8.293 0.401 13.400 1.00 94.81 74 ILE A O 1
ATOM 604 N N . SER A 1 75 ? -7.308 -1.140 1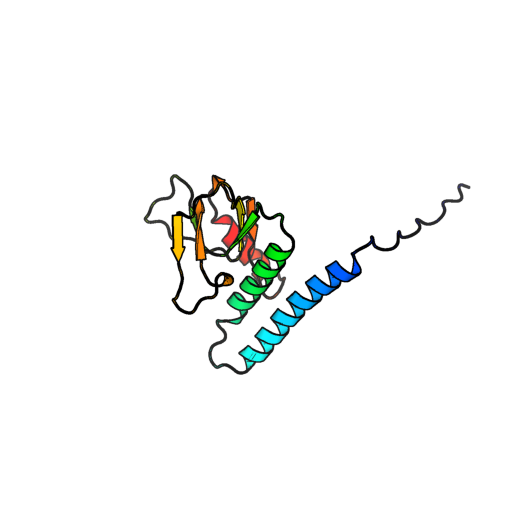4.725 1.00 92.44 75 SER A N 1
ATOM 605 C CA . SER A 1 75 ? -8.512 -1.926 14.966 1.00 92.44 75 SER A CA 1
ATOM 606 C C . SER A 1 75 ? -8.996 -1.751 16.402 1.00 92.44 75 SER A C 1
ATOM 608 O O . SER A 1 75 ? -8.175 -1.696 17.332 1.00 92.44 75 SER A O 1
ATOM 610 N N . PRO A 1 76 ? -10.317 -1.695 16.623 1.00 87.19 76 PRO A N 1
ATOM 611 C CA . PRO A 1 76 ? -10.870 -1.658 17.966 1.00 87.19 76 PRO A CA 1
ATOM 612 C C . PRO A 1 76 ? -10.523 -2.937 18.745 1.00 87.19 76 PRO A C 1
ATOM 614 O O . PRO A 1 76 ? -10.391 -4.024 18.187 1.00 87.19 76 PRO A O 1
ATOM 617 N N . GLY A 1 77 ? -10.375 -2.818 20.066 1.00 84.12 77 GLY A N 1
ATOM 618 C CA . GLY A 1 77 ? -10.149 -3.968 20.953 1.00 84.12 77 GLY A CA 1
ATOM 619 C C . GLY A 1 77 ? -8.712 -4.505 21.001 1.00 84.12 77 GLY A C 1
ATOM 620 O O . GLY A 1 77 ? -8.446 -5.433 21.765 1.00 84.12 77 GLY A O 1
ATOM 621 N N . ILE A 1 78 ? -7.772 -3.916 20.255 1.00 85.44 78 ILE A N 1
ATOM 622 C CA . ILE A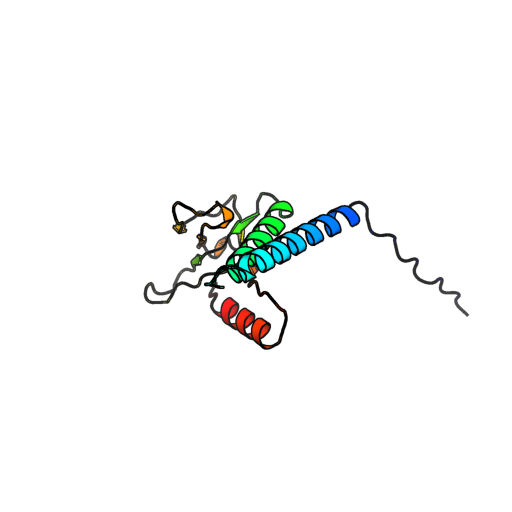 1 78 ? -6.336 -4.192 20.406 1.00 85.44 78 ILE A CA 1
ATOM 623 C C . ILE A 1 78 ? -5.785 -3.386 21.590 1.00 85.44 78 ILE A C 1
ATOM 625 O O . ILE A 1 78 ? -6.061 -2.196 21.744 1.00 85.44 78 ILE A O 1
ATOM 629 N N . SER A 1 79 ? -5.008 -4.045 22.450 1.00 83.38 79 SER A N 1
ATOM 630 C CA . SER A 1 79 ? -4.393 -3.409 23.616 1.00 83.38 79 SER A CA 1
ATOM 631 C C . SER A 1 79 ? -3.352 -2.377 23.187 1.00 83.38 79 SER A C 1
ATOM 633 O O . SER A 1 79 ? -2.544 -2.645 22.304 1.00 83.38 79 SER A O 1
ATOM 635 N N . SER A 1 80 ? -3.260 -1.248 23.893 1.00 80.12 80 SER A N 1
ATOM 636 C CA . SER A 1 80 ? -2.176 -0.270 23.695 1.00 80.12 80 SER A CA 1
ATOM 637 C C . SER A 1 80 ? -0.779 -0.815 24.028 1.00 80.12 80 SER A C 1
ATOM 639 O O . SER A 1 80 ? 0.222 -0.168 23.736 1.00 80.12 80 SER A O 1
ATOM 641 N N . LYS A 1 81 ? -0.701 -1.998 24.653 1.00 80.62 81 LYS A N 1
ATOM 642 C CA . LYS A 1 81 ? 0.553 -2.722 24.915 1.00 80.62 81 LYS A CA 1
ATOM 643 C C . LYS A 1 81 ? 1.002 -3.584 23.733 1.00 80.62 81 LYS A C 1
ATOM 645 O O . LYS A 1 81 ? 2.140 -4.054 23.740 1.00 80.62 81 LYS A O 1
ATOM 650 N N . ASP A 1 82 ? 0.122 -3.832 22.764 1.00 83.12 82 ASP A N 1
ATOM 651 C CA . ASP A 1 82 ? 0.478 -4.583 21.567 1.00 83.12 82 ASP A CA 1
ATOM 652 C C . ASP A 1 82 ? 1.303 -3.700 20.627 1.00 83.12 82 ASP A C 1
ATOM 654 O O . ASP A 1 82 ? 1.101 -2.490 20.521 1.00 83.12 82 ASP A O 1
ATOM 658 N N . HIS A 1 83 ? 2.264 -4.316 19.938 1.00 83.81 83 HIS A N 1
ATOM 659 C CA . HIS A 1 83 ? 3.122 -3.585 19.016 1.00 83.81 83 HIS A CA 1
ATOM 660 C C . HIS A 1 83 ? 2.344 -3.196 17.765 1.00 83.81 83 HIS A C 1
ATOM 662 O O . HIS A 1 83 ? 1.698 -4.032 17.128 1.00 83.81 83 HIS A O 1
ATOM 668 N N . MET A 1 84 ? 2.484 -1.932 17.385 1.00 87.44 84 MET A N 1
ATOM 669 C CA . MET A 1 84 ? 1.971 -1.426 16.126 1.00 87.44 84 MET A CA 1
ATOM 670 C C . MET A 1 84 ? 2.661 -2.106 14.947 1.00 87.44 84 MET A C 1
ATOM 672 O O . MET A 1 84 ? 3.881 -2.281 14.928 1.00 87.44 84 MET A O 1
ATOM 676 N N . VAL A 1 85 ? 1.863 -2.489 13.956 1.00 90.81 85 VAL A N 1
ATOM 677 C CA . VAL A 1 85 ? 2.349 -3.137 12.740 1.00 90.81 85 VAL A CA 1
ATOM 678 C C . VAL A 1 85 ? 2.363 -2.108 11.628 1.00 90.81 85 VAL A C 1
ATOM 680 O O . VAL A 1 85 ? 1.318 -1.558 11.285 1.00 90.81 85 VAL A O 1
ATOM 683 N N . HIS A 1 86 ? 3.552 -1.853 11.090 1.00 93.06 86 HIS A N 1
ATOM 684 C CA . HIS A 1 86 ? 3.716 -1.048 9.889 1.00 93.06 86 HIS A CA 1
ATOM 685 C C . HIS A 1 86 ? 3.455 -1.908 8.646 1.00 93.06 86 HIS A C 1
ATOM 687 O O . HIS A 1 86 ? 3.894 -3.063 8.577 1.00 93.06 86 HIS A O 1
ATOM 693 N N . TYR A 1 87 ? 2.708 -1.347 7.705 1.00 94.19 87 TYR A N 1
ATOM 694 C CA . TYR A 1 87 ? 2.356 -1.939 6.426 1.00 94.19 87 TYR A CA 1
ATOM 695 C C . TYR A 1 87 ? 2.902 -1.082 5.288 1.00 94.19 87 TYR A C 1
ATOM 697 O O . TYR A 1 87 ? 2.698 0.136 5.254 1.00 94.19 87 TYR A O 1
ATOM 705 N N . ASP A 1 88 ? 3.524 -1.758 4.326 1.00 93.31 88 ASP A N 1
ATOM 706 C CA . ASP A 1 88 ? 4.138 -1.159 3.142 1.00 93.31 88 ASP A CA 1
ATOM 707 C C . ASP A 1 88 ? 3.115 -0.389 2.289 1.00 93.31 88 ASP A C 1
ATOM 709 O O . ASP A 1 88 ? 3.414 0.673 1.740 1.00 93.31 88 ASP A O 1
ATOM 713 N N . VAL A 1 89 ? 1.902 -0.941 2.153 1.00 95.44 89 VAL A N 1
ATOM 714 C CA . VAL A 1 89 ? 0.823 -0.395 1.325 1.00 95.44 89 VAL A CA 1
ATOM 715 C C . VAL A 1 89 ? -0.529 -0.657 1.975 1.00 95.44 89 VAL A C 1
ATOM 717 O O . VAL A 1 89 ? -0.921 -1.805 2.181 1.00 95.44 89 VAL A O 1
ATOM 720 N N . ILE A 1 90 ? -1.282 0.411 2.194 1.00 97.06 90 ILE A N 1
ATOM 721 C CA . ILE A 1 90 ? -2.665 0.427 2.653 1.00 97.06 90 ILE A CA 1
ATOM 722 C C . ILE A 1 90 ? -3.475 1.167 1.593 1.00 97.06 90 ILE A C 1
ATOM 724 O O . ILE A 1 90 ? -3.163 2.313 1.262 1.00 97.06 90 ILE A O 1
ATOM 728 N N . VAL A 1 91 ? -4.510 0.518 1.065 1.00 98.00 91 VAL A N 1
ATOM 729 C CA . VAL A 1 91 ? -5.528 1.143 0.214 1.00 98.00 91 VAL A CA 1
ATOM 730 C C . VAL A 1 91 ? -6.769 1.361 1.062 1.00 98.00 91 VAL A C 1
ATOM 732 O O . VAL A 1 91 ? -7.296 0.399 1.622 1.00 98.00 91 VAL A O 1
ATOM 735 N N . TYR A 1 92 ? -7.240 2.601 1.153 1.00 98.19 92 TYR A N 1
ATOM 736 C CA . TYR A 1 92 ? -8.352 2.972 2.029 1.00 98.19 92 TYR A CA 1
ATOM 737 C C . TYR A 1 92 ? -9.302 3.973 1.365 1.00 98.19 92 TYR A C 1
ATOM 739 O O . TYR A 1 92 ? -8.925 4.625 0.387 1.00 98.19 92 TYR A O 1
ATOM 747 N N . ASP A 1 93 ? -10.534 4.078 1.869 1.00 98.25 93 ASP A N 1
ATOM 748 C CA . ASP A 1 93 ? -11.504 5.073 1.401 1.00 98.25 93 ASP A CA 1
ATOM 749 C C . ASP A 1 93 ? -11.111 6.471 1.901 1.00 98.25 93 ASP A C 1
ATOM 751 O O . ASP A 1 93 ? -11.256 6.791 3.077 1.00 98.25 93 ASP A O 1
ATOM 755 N N . GLN A 1 94 ? -10.580 7.312 1.017 1.00 96.94 94 GLN A N 1
ATOM 756 C CA . GLN A 1 94 ? -10.097 8.644 1.378 1.00 96.94 94 GLN A CA 1
ATOM 757 C C . GLN A 1 94 ? -11.229 9.632 1.667 1.00 96.94 94 GLN A C 1
ATOM 759 O O . GLN A 1 94 ? -10.995 10.634 2.340 1.00 96.94 94 GLN A O 1
ATOM 764 N N . LEU A 1 95 ? -12.424 9.404 1.117 1.00 97.50 95 LEU A N 1
ATOM 765 C CA . LEU A 1 95 ? -13.518 10.366 1.241 1.00 97.50 95 LEU A CA 1
ATOM 766 C C . LEU A 1 95 ? -14.138 10.309 2.633 1.00 97.50 95 LEU A C 1
ATOM 768 O O . LEU A 1 95 ? -14.468 11.352 3.190 1.00 97.50 95 LEU A O 1
ATOM 772 N N . GLU A 1 96 ? -14.239 9.105 3.193 1.00 97.62 96 GLU A N 1
ATOM 773 C CA . GLU A 1 96 ? -14.931 8.870 4.462 1.00 97.62 96 GLU A CA 1
ATOM 774 C C . GLU A 1 96 ? -13.979 8.569 5.628 1.00 97.62 96 GLU A C 1
ATOM 776 O O . GLU A 1 96 ? -14.352 8.738 6.789 1.00 97.62 96 GLU A O 1
ATOM 781 N N . SER A 1 97 ? -12.741 8.135 5.359 1.00 97.69 97 SER A N 1
ATOM 782 C CA . SER A 1 97 ? -11.816 7.777 6.436 1.00 97.69 97 SER A CA 1
ATOM 783 C C . SER A 1 97 ? -11.251 9.008 7.140 1.00 97.69 97 SER A C 1
ATOM 785 O O . SER A 1 97 ? -10.608 9.843 6.494 1.00 97.69 97 SER A O 1
ATOM 787 N N . PRO A 1 98 ? -11.311 9.072 8.482 1.00 96.94 98 PRO A N 1
ATOM 788 C CA . PRO A 1 98 ? -10.419 9.947 9.219 1.00 96.94 98 PRO A CA 1
ATOM 789 C C . PRO A 1 98 ? -8.977 9.429 9.116 1.00 96.94 98 PRO A C 1
ATOM 791 O O . PRO A 1 98 ? -8.730 8.225 9.007 1.00 96.94 98 PRO A O 1
ATOM 794 N N . VAL A 1 99 ? -8.014 10.346 9.197 1.00 96.19 99 VAL A N 1
ATOM 795 C CA . VAL A 1 99 ? -6.607 10.023 9.465 1.00 96.19 99 VAL A CA 1
ATOM 796 C C . VAL A 1 99 ? -6.378 10.259 10.950 1.00 96.19 99 VAL A C 1
ATOM 798 O O . VAL A 1 99 ? -6.516 11.387 11.418 1.00 96.19 99 VAL A O 1
ATOM 801 N N . LEU A 1 100 ? -6.062 9.201 11.697 1.00 95.19 100 LEU A N 1
ATOM 802 C CA . LEU A 1 100 ? -5.960 9.282 13.157 1.00 95.19 100 LEU A CA 1
ATOM 803 C C . LEU A 1 100 ? -4.705 10.047 13.589 1.00 95.19 100 LEU A C 1
ATOM 805 O O . LEU A 1 100 ? -4.759 10.873 14.496 1.00 95.19 100 LEU A O 1
ATOM 809 N N . TRP A 1 101 ? -3.583 9.789 12.917 1.00 94.56 101 TRP A N 1
ATOM 810 C CA . TRP A 1 101 ? -2.374 10.604 12.990 1.00 94.56 101 TRP A CA 1
ATOM 811 C C . TRP A 1 101 ? -1.481 10.365 11.770 1.00 94.56 101 TRP A C 1
ATOM 813 O O . TRP A 1 101 ? -1.678 9.425 10.992 1.00 94.56 101 TRP A O 1
ATOM 823 N N . VAL A 1 102 ? -0.482 11.232 11.634 1.00 92.12 102 VAL A N 1
ATOM 824 C CA . VAL A 1 102 ? 0.555 11.178 10.605 1.00 92.12 102 VAL A CA 1
ATOM 825 C C . VAL A 1 102 ? 1.897 10.989 11.298 1.00 92.12 102 VAL A C 1
ATOM 827 O O . VAL A 1 102 ? 2.259 11.770 12.175 1.00 92.12 102 VAL A O 1
ATOM 830 N N . GLU A 1 103 ? 2.644 9.968 10.899 1.00 86.81 103 GLU A N 1
ATOM 831 C CA . GLU A 1 103 ? 4.051 9.804 11.245 1.00 86.81 103 GLU A CA 1
ATOM 832 C C . GLU A 1 103 ? 4.895 10.197 10.026 1.00 86.81 103 GLU A C 1
ATOM 834 O O . GLU A 1 103 ? 4.945 9.501 9.009 1.00 86.81 103 GLU A O 1
ATOM 839 N N . GLY A 1 104 ? 5.533 11.360 10.113 1.00 74.38 104 GLY A N 1
ATOM 840 C CA . GLY A 1 104 ? 6.420 11.888 9.083 1.00 74.38 104 GLY A CA 1
ATOM 841 C C . GLY A 1 104 ? 7.734 12.367 9.686 1.00 74.38 104 GLY A C 1
ATOM 842 O O . GLY A 1 104 ? 7.800 12.725 10.859 1.00 74.38 104 GLY A O 1
ATOM 843 N N . ASN A 1 105 ? 8.779 12.397 8.865 1.00 58.94 105 ASN A N 1
ATOM 844 C CA . ASN A 1 105 ? 9.996 13.151 9.133 1.00 58.94 105 ASN A CA 1
ATOM 845 C C . ASN A 1 105 ? 9.881 14.462 8.325 1.00 58.94 105 ASN A C 1
ATOM 847 O O .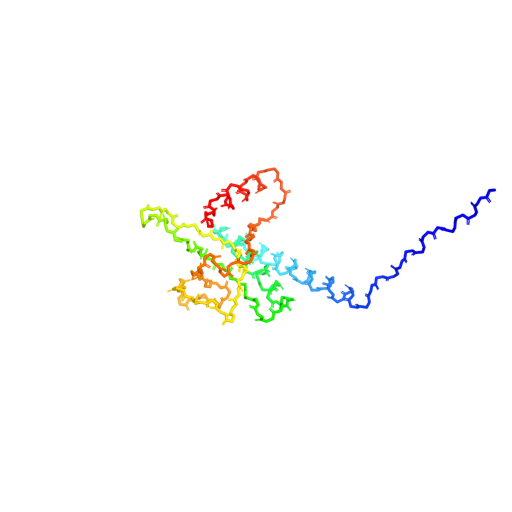 ASN A 1 105 ? 9.352 14.409 7.214 1.00 58.94 105 ASN A O 1
ATOM 851 N N . PRO A 1 106 ? 10.329 15.632 8.810 1.00 50.47 106 PRO A N 1
ATOM 852 C CA . PRO A 1 106 ? 10.355 16.880 8.034 1.00 50.47 106 PRO A CA 1
ATOM 853 C C . PRO A 1 106 ? 10.892 16.769 6.590 1.00 50.47 106 PRO A C 1
ATOM 855 O O . PRO A 1 106 ? 10.507 17.575 5.748 1.00 50.47 106 PRO A O 1
ATOM 858 N N . ASP A 1 107 ? 11.704 15.749 6.285 1.00 54.09 107 ASP A N 1
ATOM 859 C CA . ASP A 1 107 ? 12.271 15.495 4.953 1.00 54.09 107 ASP A CA 1
ATOM 860 C C . ASP A 1 107 ? 11.519 14.446 4.098 1.00 54.09 107 ASP A C 1
ATOM 862 O O . ASP A 1 107 ? 11.956 14.141 2.981 1.00 54.09 107 ASP A O 1
ATOM 866 N N . SER A 1 108 ? 10.421 13.836 4.571 1.00 57.19 108 SER A N 1
ATOM 867 C CA . SER A 1 108 ? 9.671 12.869 3.755 1.00 57.19 108 SER A CA 1
ATOM 868 C C . SER A 1 108 ? 8.689 13.547 2.798 1.00 57.19 108 SER A C 1
ATOM 870 O O . SER A 1 108 ? 7.867 14.374 3.179 1.00 57.19 108 SER A O 1
ATOM 872 N N . SER A 1 109 ? 8.719 13.118 1.531 1.00 61.12 109 SER A N 1
ATOM 873 C CA . SER A 1 109 ? 7.636 13.401 0.579 1.00 61.12 109 SER A CA 1
ATOM 874 C C . SER A 1 109 ? 6.284 12.912 1.126 1.00 61.12 109 SER A C 1
ATOM 876 O O . SER A 1 109 ? 6.252 12.060 2.013 1.00 61.12 109 SER A O 1
ATOM 878 N N . ASN A 1 110 ? 5.160 13.349 0.548 1.00 61.03 110 ASN A N 1
ATOM 879 C CA . ASN A 1 110 ? 3.834 12.810 0.902 1.00 61.03 110 ASN A CA 1
ATOM 880 C C . ASN A 1 110 ? 3.763 11.272 0.768 1.00 61.03 110 ASN A C 1
ATOM 882 O O . ASN A 1 110 ? 3.010 10.627 1.484 1.00 61.03 110 ASN A O 1
ATOM 886 N N . GLN A 1 111 ? 4.583 10.673 -0.106 1.00 63.03 111 GLN A N 1
ATOM 887 C CA . GLN A 1 111 ? 4.720 9.217 -0.256 1.00 63.03 111 GLN A CA 1
ATOM 888 C C . GLN A 1 111 ? 5.635 8.585 0.812 1.00 63.03 111 GLN A C 1
ATOM 890 O O . GLN A 1 111 ? 5.679 7.373 0.958 1.00 63.03 111 GLN A O 1
ATOM 895 N N . GLY A 1 112 ? 6.397 9.370 1.568 1.00 65.94 112 GLY A N 1
ATOM 896 C CA . GLY A 1 112 ? 7.234 8.915 2.681 1.00 65.94 112 GLY A CA 1
ATOM 897 C C . GLY A 1 112 ? 6.585 9.068 4.059 1.00 65.94 112 GLY A C 1
ATOM 898 O O . GLY A 1 112 ? 7.202 8.684 5.048 1.00 65.94 112 GLY A O 1
ATOM 899 N N . GLN A 1 113 ? 5.385 9.649 4.142 1.00 82.75 113 GLN A N 1
ATOM 900 C CA . GLN A 1 113 ? 4.616 9.710 5.384 1.00 82.75 113 GLN A CA 1
ATOM 901 C C . GLN A 1 113 ? 3.909 8.375 5.628 1.00 82.75 113 GLN A C 1
ATOM 903 O O . GLN A 1 113 ? 3.434 7.729 4.691 1.00 82.75 113 GLN A O 1
ATOM 908 N N . SER A 1 114 ? 3.852 7.975 6.894 1.00 90.00 114 SER A N 1
ATOM 909 C CA . SER A 1 114 ? 3.071 6.836 7.360 1.00 90.00 114 SER A CA 1
ATOM 910 C C . SER A 1 114 ? 1.791 7.354 8.007 1.00 90.00 114 SER A C 1
ATOM 912 O O . SER A 1 114 ? 1.841 8.236 8.861 1.00 90.00 114 SER A O 1
ATOM 914 N N . LEU A 1 115 ? 0.636 6.838 7.597 1.00 94.56 115 LEU A N 1
ATOM 915 C CA . LEU A 1 115 ? -0.663 7.239 8.140 1.00 94.56 115 LEU A CA 1
ATOM 916 C C . LEU A 1 115 ? -1.227 6.138 9.026 1.00 94.56 115 LEU A C 1
ATOM 918 O O . LEU A 1 115 ? -1.039 4.957 8.744 1.00 94.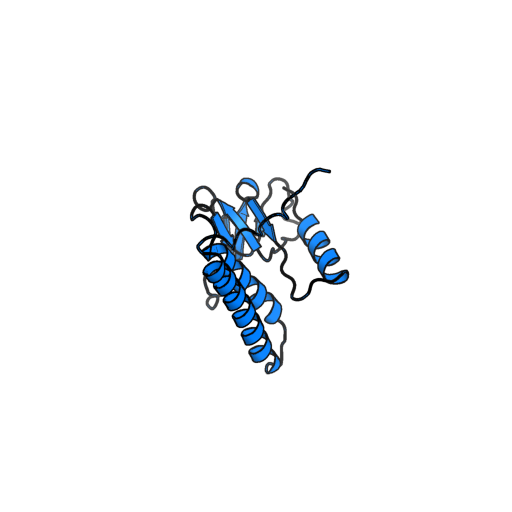56 115 LEU A O 1
ATOM 922 N N . ALA A 1 116 ? -1.955 6.528 10.066 1.00 95.81 116 ALA A N 1
ATOM 923 C CA . ALA A 1 116 ? -2.773 5.603 10.833 1.00 95.81 116 ALA A CA 1
ATOM 924 C C . ALA A 1 116 ? -4.233 5.684 10.392 1.00 95.81 116 ALA A C 1
ATOM 926 O O . ALA A 1 116 ? -4.879 6.727 10.536 1.00 95.81 116 ALA A O 1
ATOM 927 N N . ILE A 1 117 ? -4.733 4.572 9.858 1.00 97.62 117 ILE A N 1
ATOM 928 C CA . ILE A 1 117 ? -6.057 4.455 9.248 1.00 97.62 117 ILE A CA 1
ATOM 929 C C . ILE A 1 117 ? -6.901 3.461 10.061 1.00 97.62 117 ILE A C 1
ATOM 931 O O . ILE A 1 117 ? -6.397 2.382 10.390 1.00 97.62 117 ILE A O 1
ATOM 935 N N . PRO A 1 118 ? -8.163 3.780 10.406 1.00 96.88 118 PRO A N 1
ATOM 936 C CA . PRO A 1 118 ? -9.051 2.816 11.047 1.00 96.88 118 PRO A CA 1
ATOM 937 C C . PRO A 1 118 ? -9.370 1.654 10.105 1.00 96.88 118 PRO A C 1
ATOM 939 O O . PRO A 1 118 ? -9.561 1.850 8.902 1.00 96.88 118 PRO A O 1
ATOM 942 N N . VAL A 1 119 ? -9.425 0.441 10.648 1.00 97.06 119 VAL A N 1
ATOM 943 C CA . VAL A 1 119 ? -9.573 -0.786 9.854 1.00 97.06 119 VAL A CA 1
ATOM 944 C C . VAL A 1 119 ? -10.861 -0.830 9.029 1.00 97.06 119 VAL A C 1
ATOM 946 O O . VAL A 1 119 ? -10.872 -1.408 7.945 1.00 97.06 119 VAL A O 1
ATOM 949 N N . GLU A 1 120 ? -11.912 -0.144 9.476 1.00 97.06 120 GLU A N 1
ATOM 950 C CA . GLU A 1 120 ? -13.217 -0.061 8.817 1.00 97.06 120 GLU A CA 1
ATOM 951 C C . GLU A 1 120 ? -13.153 0.589 7.427 1.00 97.06 120 GLU A C 1
ATOM 953 O O . GLU A 1 120 ? -13.992 0.301 6.574 1.00 97.06 120 GLU A O 1
ATOM 958 N N . TYR A 1 121 ? -12.154 1.444 7.185 1.00 98.00 121 TYR A N 1
ATOM 959 C CA . TYR A 1 121 ? -11.970 2.136 5.906 1.00 98.00 121 TYR A CA 1
ATOM 960 C C . TYR A 1 121 ? -10.896 1.494 5.025 1.00 98.00 121 TYR A C 1
ATOM 962 O O . TYR A 1 121 ? -10.664 1.949 3.902 1.00 98.00 121 TYR A O 1
ATOM 970 N N . VAL A 1 122 ? -10.223 0.447 5.511 1.00 97.88 122 VAL A N 1
ATOM 971 C CA . VAL A 1 122 ? -9.185 -0.259 4.758 1.00 97.88 122 VAL A CA 1
ATOM 972 C C . VAL A 1 122 ? -9.829 -1.239 3.781 1.00 97.88 122 VAL A C 1
ATOM 974 O O . VAL A 1 122 ? -10.582 -2.131 4.157 1.00 97.88 122 VAL A O 1
ATOM 977 N N . HIS A 1 123 ? -9.475 -1.111 2.505 1.00 97.56 123 HIS A N 1
ATOM 978 C CA . HIS A 1 123 ? -9.938 -1.992 1.433 1.00 97.56 123 HIS A CA 1
ATOM 979 C C . HIS A 1 123 ? -8.928 -3.078 1.070 1.00 97.56 123 HIS A C 1
ATOM 981 O O . HIS A 1 123 ? -9.320 -4.190 0.716 1.00 97.56 123 HIS A O 1
ATOM 987 N N . ALA A 1 124 ? -7.634 -2.761 1.106 1.00 97.31 124 ALA A N 1
ATOM 988 C CA . ALA A 1 124 ? -6.585 -3.718 0.785 1.00 97.31 124 ALA A CA 1
ATOM 989 C C . ALA A 1 124 ? -5.274 -3.365 1.483 1.00 97.31 124 ALA A C 1
ATOM 991 O O . ALA A 1 124 ? -4.975 -2.197 1.728 1.00 97.31 124 ALA A O 1
ATOM 992 N N . VAL A 1 125 ? -4.472 -4.395 1.743 1.00 96.75 125 VAL A N 1
ATOM 993 C CA . VAL A 1 125 ? -3.130 -4.274 2.312 1.00 96.75 125 VAL A CA 1
ATOM 994 C C . VAL A 1 125 ? -2.184 -5.113 1.472 1.00 96.75 125 VAL A C 1
ATOM 996 O O . VAL A 1 125 ? -2.488 -6.270 1.170 1.00 96.75 125 VAL A O 1
ATOM 999 N N . PHE A 1 126 ? -1.046 -4.543 1.090 1.00 95.50 126 PHE A N 1
ATOM 1000 C CA . PHE A 1 126 ? -0.018 -5.262 0.345 1.00 95.50 126 PHE A CA 1
ATOM 1001 C C . PHE A 1 126 ? 1.309 -5.200 1.081 1.00 95.50 126 PHE A C 1
ATOM 1003 O O . PHE A 1 126 ? 1.700 -4.157 1.594 1.00 95.50 126 PHE A O 1
ATOM 1010 N N . GLU A 1 127 ? 2.014 -6.326 1.054 1.00 94.19 127 GLU A N 1
ATOM 1011 C CA . GLU A 1 127 ? 3.419 -6.398 1.427 1.00 94.19 127 GLU A CA 1
ATOM 1012 C C . GLU A 1 127 ? 4.271 -6.369 0.155 1.00 94.19 127 GLU A C 1
ATOM 1014 O O . GLU A 1 127 ? 4.080 -7.190 -0.751 1.00 94.19 127 GLU A O 1
ATOM 1019 N N . VAL A 1 128 ? 5.250 -5.472 0.101 1.00 90.62 128 VAL A N 1
ATOM 1020 C CA . VAL A 1 128 ? 6.162 -5.327 -1.031 1.00 90.62 128 VAL A CA 1
ATOM 1021 C C . VAL A 1 128 ? 7.477 -6.038 -0.720 1.00 90.62 128 VAL A C 1
ATOM 1023 O O . VAL A 1 128 ? 8.049 -5.972 0.372 1.00 90.62 128 VAL A O 1
ATOM 1026 N N . LYS A 1 129 ? 7.975 -6.795 -1.700 1.00 88.31 129 LYS A N 1
ATOM 1027 C CA . LYS A 1 129 ? 9.255 -7.505 -1.612 1.00 88.31 129 LYS A CA 1
ATOM 1028 C C . LYS A 1 129 ? 10.010 -7.364 -2.924 1.00 88.31 129 LYS A C 1
ATOM 1030 O O . LYS A 1 129 ? 9.430 -7.472 -3.997 1.00 88.31 129 LYS A O 1
ATOM 1035 N N . SER A 1 130 ? 11.327 -7.204 -2.827 1.00 82.19 130 SER A N 1
ATOM 1036 C CA . SER A 1 130 ? 12.227 -7.059 -3.980 1.00 82.19 130 SER A CA 1
ATOM 1037 C C . SER A 1 130 ? 12.316 -8.302 -4.872 1.00 82.19 130 SER A C 1
ATOM 1039 O O . SER A 1 130 ? 12.757 -8.214 -6.013 1.00 82.19 130 SER A O 1
ATOM 1041 N N . ALA A 1 131 ? 11.925 -9.472 -4.362 1.00 84.94 131 ALA A N 1
ATOM 1042 C CA . ALA A 1 131 ? 11.913 -10.716 -5.117 1.00 84.94 131 ALA A CA 1
ATOM 1043 C C . ALA A 1 131 ? 10.790 -11.638 -4.641 1.00 84.94 131 ALA A C 1
ATOM 1045 O O . ALA A 1 131 ? 10.519 -11.733 -3.441 1.00 84.94 131 ALA A O 1
ATOM 1046 N N . PHE A 1 132 ? 10.197 -12.385 -5.571 1.00 90.44 132 PHE A N 1
ATOM 1047 C CA . PHE A 1 132 ? 9.208 -13.414 -5.268 1.00 90.44 132 PHE A CA 1
ATOM 1048 C C . PHE A 1 132 ? 9.888 -14.779 -5.104 1.00 90.44 132 PHE A C 1
ATOM 1050 O O . PHE A 1 132 ? 10.361 -15.379 -6.065 1.00 90.44 132 PHE A O 1
ATOM 1057 N N . ASN A 1 133 ? 9.984 -15.258 -3.865 1.00 93.94 133 ASN A N 1
ATOM 1058 C CA . ASN A 1 133 ? 10.541 -16.560 -3.514 1.00 93.94 133 ASN A CA 1
ATOM 1059 C C . ASN A 1 133 ? 9.862 -17.101 -2.245 1.00 93.94 133 ASN A C 1
ATOM 1061 O O . ASN A 1 133 ? 9.115 -16.394 -1.570 1.00 93.94 133 ASN A O 1
ATOM 1065 N N . ARG A 1 134 ? 10.135 -18.361 -1.886 1.00 95.50 134 ARG A N 1
ATOM 1066 C CA . ARG A 1 134 ? 9.497 -19.016 -0.729 1.00 95.50 134 ARG A CA 1
ATOM 1067 C C . ARG A 1 134 ? 9.669 -18.231 0.577 1.00 95.50 134 ARG A C 1
ATOM 1069 O O . ARG A 1 134 ? 8.743 -18.181 1.383 1.00 95.50 134 ARG A O 1
ATOM 1076 N N . ARG A 1 135 ? 10.843 -17.630 0.796 1.00 94.38 135 ARG A N 1
ATOM 1077 C CA . ARG A 1 135 ? 11.137 -16.858 2.010 1.00 94.38 135 ARG A CA 1
ATOM 1078 C C . ARG A 1 135 ? 10.354 -15.550 2.026 1.00 94.38 135 ARG A C 1
ATOM 1080 O O . ARG A 1 135 ? 9.706 -15.262 3.025 1.00 94.38 135 ARG A O 1
ATOM 1087 N N . SER A 1 136 ? 10.393 -14.780 0.939 1.00 91.50 136 SER A N 1
ATOM 1088 C CA . SER A 1 136 ? 9.677 -13.505 0.857 1.00 91.50 136 SER A CA 1
ATOM 1089 C C . SER A 1 136 ? 8.163 -13.695 0.912 1.00 91.50 136 SER A C 1
ATOM 1091 O O . SER A 1 136 ? 7.505 -12.966 1.645 1.00 91.50 136 SER A O 1
ATOM 1093 N N . GLY A 1 137 ? 7.631 -14.728 0.254 1.00 93.69 137 GLY A N 1
ATOM 1094 C CA . GLY A 1 137 ? 6.216 -15.091 0.338 1.00 93.69 137 GLY A CA 1
ATOM 1095 C C . GLY A 1 137 ? 5.787 -15.464 1.758 1.00 93.69 137 GLY A C 1
ATOM 1096 O O . GLY A 1 137 ? 4.804 -14.927 2.259 1.00 93.69 137 GLY A O 1
ATOM 1097 N N . LYS A 1 138 ? 6.553 -16.318 2.457 1.00 96.31 138 LYS A N 1
ATOM 1098 C CA . LYS A 1 138 ? 6.260 -16.663 3.860 1.00 96.31 138 LYS A CA 1
ATOM 1099 C C . LYS A 1 138 ? 6.308 -15.434 4.769 1.00 96.31 138 LYS A C 1
ATOM 1101 O O . LYS A 1 138 ? 5.439 -15.273 5.618 1.00 96.31 138 LYS A O 1
ATOM 1106 N N . ASN A 1 139 ? 7.308 -14.573 4.590 1.00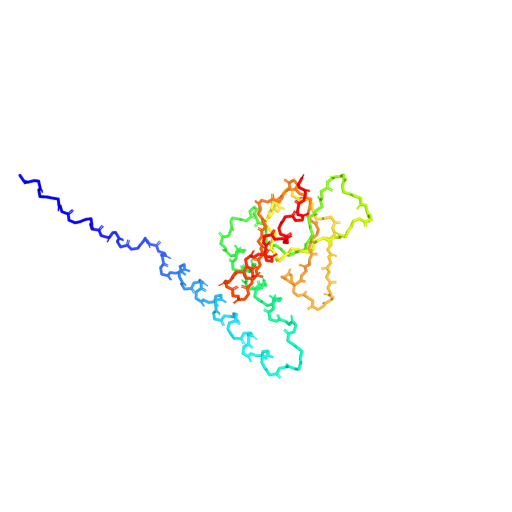 93.12 139 ASN A N 1
ATOM 1107 C CA . ASN A 1 139 ? 7.431 -13.346 5.373 1.00 93.12 139 ASN A CA 1
ATOM 1108 C C . ASN A 1 139 ? 6.244 -12.405 5.139 1.00 93.12 139 ASN A C 1
ATOM 1110 O O . ASN A 1 139 ? 5.715 -11.877 6.109 1.00 93.12 139 ASN A O 1
ATOM 1114 N N . ALA A 1 140 ? 5.803 -12.249 3.888 1.00 93.38 140 ALA A N 1
ATOM 1115 C CA . ALA A 1 140 ? 4.642 -11.435 3.549 1.00 93.38 140 ALA A CA 1
ATOM 1116 C C . ALA A 1 140 ? 3.358 -11.967 4.191 1.00 93.38 140 ALA A C 1
A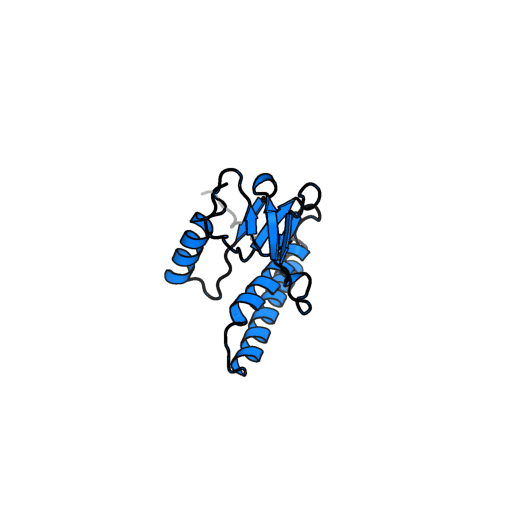TOM 1118 O O . ALA A 1 140 ? 2.647 -11.215 4.848 1.00 93.38 140 ALA A O 1
ATOM 1119 N N . VAL A 1 141 ? 3.098 -13.275 4.092 1.00 95.19 141 VAL A N 1
ATOM 1120 C CA . VAL A 1 141 ? 1.937 -13.899 4.749 1.00 95.19 141 VAL A CA 1
ATOM 1121 C C . VAL A 1 141 ? 1.987 -13.697 6.264 1.00 95.19 141 VAL A C 1
ATOM 1123 O O . VAL A 1 141 ? 0.988 -13.300 6.853 1.00 95.19 141 VAL A O 1
ATOM 1126 N N . ASN A 1 142 ? 3.149 -13.909 6.888 1.00 95.06 142 ASN A N 1
ATOM 1127 C CA . ASN A 1 142 ? 3.327 -13.705 8.327 1.00 95.06 142 ASN A CA 1
ATOM 1128 C C . ASN A 1 142 ? 3.137 -12.243 8.761 1.00 95.06 142 ASN A C 1
ATOM 1130 O O . ASN A 1 142 ? 2.761 -11.998 9.904 1.00 95.06 142 ASN A O 1
ATOM 1134 N N . GLN A 1 143 ? 3.468 -11.275 7.903 1.00 93.06 143 GLN A N 1
ATOM 1135 C CA . GLN A 1 143 ? 3.259 -9.858 8.189 1.00 93.06 143 GLN A CA 1
ATOM 1136 C C . GLN A 1 143 ? 1.771 -9.515 8.089 1.00 93.06 143 GLN A C 1
ATOM 1138 O O . GLN A 1 143 ? 1.204 -8.983 9.039 1.00 93.06 143 GLN A O 1
ATOM 1143 N N . LEU A 1 144 ? 1.122 -9.912 6.992 1.00 93.38 144 LEU A N 1
ATOM 1144 C CA . LEU A 1 144 ? -0.303 -9.674 6.758 1.00 93.38 144 LEU A CA 1
ATOM 1145 C C . LEU A 1 144 ? -1.193 -10.383 7.788 1.00 93.38 144 LEU A C 1
ATOM 1147 O O . LEU A 1 144 ? -2.208 -9.830 8.194 1.00 93.38 144 LEU A O 1
ATOM 1151 N N . SER A 1 145 ? -0.798 -11.561 8.286 1.00 93.31 145 SER A N 1
ATOM 1152 C CA . SER A 1 145 ? -1.548 -12.282 9.326 1.00 93.31 145 SER A CA 1
ATOM 1153 C C . SER A 1 145 ? -1.567 -11.579 10.685 1.00 93.31 145 SER A C 1
ATOM 1155 O O . SER A 1 145 ? -2.268 -12.025 11.589 1.00 93.31 145 SER A O 1
ATOM 1157 N N . LYS A 1 146 ? -0.760 -10.526 10.875 1.00 90.94 146 LYS A N 1
ATOM 1158 C CA . LYS A 1 146 ? -0.799 -9.707 12.094 1.00 90.94 146 LYS A CA 1
ATOM 1159 C C . LYS A 1 146 ? -1.972 -8.732 12.093 1.00 90.94 146 LYS A C 1
ATOM 1161 O O . LYS A 1 146 ? -2.306 -8.220 13.161 1.00 90.94 146 LYS A O 1
ATOM 1166 N N . LEU A 1 147 ? -2.586 -8.481 10.935 1.00 88.62 147 LEU A N 1
ATOM 1167 C CA . LEU A 1 147 ? -3.799 -7.686 10.848 1.00 88.62 147 LEU A CA 1
ATOM 1168 C C . LEU A 1 147 ? -4.933 -8.428 11.554 1.00 88.62 147 LEU A C 1
ATOM 1170 O O . LEU A 1 147 ? -5.266 -9.560 11.206 1.00 88.62 147 LEU A O 1
ATOM 1174 N N . LYS A 1 148 ? -5.519 -7.769 12.548 1.00 85.56 148 LYS A N 1
ATOM 1175 C CA . LYS A 1 148 ? -6.700 -8.236 13.269 1.00 85.56 148 LYS A CA 1
ATOM 1176 C C . LYS A 1 148 ? -7.826 -7.248 12.966 1.00 85.56 148 LYS A C 1
ATOM 1178 O O . LYS A 1 148 ? -7.842 -6.207 13.617 1.00 85.56 148 LYS A O 1
ATOM 1183 N N . PRO A 1 149 ? -8.636 -7.479 11.923 1.00 77.62 149 PRO A N 1
ATOM 1184 C CA . PRO A 1 149 ? -9.699 -6.559 11.536 1.00 77.62 149 PRO A CA 1
ATOM 1185 C C . PRO A 1 149 ? -10.851 -6.535 12.539 1.00 77.62 149 PRO A C 1
ATOM 1187 O O . PRO A 1 149 ? -11.062 -7.564 13.223 1.00 77.62 149 PRO A O 1
#

Secondary structure (DSSP, 8-state):
---------PPPPTTHHHHHHHHHHHHHHHHHHHHHHHTSS-TTHHHHHHHHHHHHHHHHHS-TTEEEEEEEEE-TT--TTSPPPEEEEEEEETTT----EEE--TT--GGG-EEEEEGGGEEEEE---SS-SHHHHHHHHHHHTT---

InterPro domains:
  IPR046537 Domain of unknown function DUF6602 [PF20247] (43-148)

Organism: NCBI:txid454586

Foldseek 3Di:
DDDDDPPDPPDDDPCPVVVVVLVVVLVVQLVVVQVVQVPPPDNPCSQVSNLLSVQVSCQVPDDPQKHKAWAFEDEPPDDPPDDTAIASIWIFGPVPWDFPDWDDDPPDDPRRIHTYTYNVGTDDTFHDDPDDDPVSVVVRVVSVVVDDD